Protein AF-A0A820CYP2-F1 (afdb_monomer_lite)

Foldseek 3Di:
DKDFLADPVPRHTQDIDDDDDDDQFQFKDFDADSVRRHTPDMGGHPDSQQGWDDWDDDDQWIWTAGPVGDIDIDRRDPDDDPDD

Structure (mmCIF, N/CA/C/O backbone):
data_AF-A0A820CYP2-F1
#
_entry.id   AF-A0A820CYP2-F1
#
loop_
_atom_site.group_PDB
_atom_site.id
_atom_site.type_symbol
_atom_site.label_atom_id
_atom_site.label_alt_id
_atom_site.label_comp_id
_atom_site.label_asym_id
_atom_site.label_entity_id
_atom_site.label_seq_id
_atom_site.pdbx_PDB_ins_code
_atom_site.Cartn_x
_atom_site.Cartn_y
_atom_site.Cartn_z
_atom_site.occupancy
_atom_site.B_iso_or_equiv
_atom_site.auth_seq_id
_atom_site.auth_comp_id
_atom_site.auth_asym_id
_atom_site.auth_atom_id
_atom_site.pdbx_PDB_model_num
ATOM 1 N N . MET A 1 1 ? 1.241 19.044 -1.874 1.00 55.97 1 MET A N 1
ATOM 2 C CA . MET A 1 1 ? -0.174 18.924 -1.467 1.00 55.97 1 MET A CA 1
ATOM 3 C C . MET A 1 1 ? -0.219 17.817 -0.447 1.00 55.97 1 MET A C 1
ATOM 5 O O . MET A 1 1 ? 0.250 16.733 -0.768 1.00 55.97 1 MET A O 1
ATOM 9 N N . ASP A 1 2 ? -0.729 18.091 0.745 1.00 67.69 2 ASP A N 1
ATOM 10 C CA . ASP A 1 2 ? -0.868 17.070 1.780 1.00 67.69 2 ASP A CA 1
ATOM 11 C C . ASP A 1 2 ? -2.168 16.295 1.554 1.00 67.69 2 ASP A C 1
ATOM 13 O O . ASP A 1 2 ? -3.203 16.886 1.235 1.00 67.69 2 ASP A O 1
ATOM 17 N N . GLN A 1 3 ? -2.110 14.970 1.667 1.00 75.56 3 GLN A N 1
ATOM 18 C CA . GLN A 1 3 ? -3.296 14.115 1.684 1.00 75.56 3 GLN A CA 1
ATOM 19 C C . GLN A 1 3 ? -3.512 13.586 3.098 1.00 75.56 3 GLN A C 1
ATOM 21 O O . GLN A 1 3 ? -2.569 13.458 3.872 1.00 75.56 3 GLN A O 1
ATOM 26 N N . TYR A 1 4 ? -4.755 13.264 3.444 1.00 79.75 4 TYR A N 1
ATOM 27 C CA . TYR A 1 4 ? -5.101 12.787 4.778 1.00 79.75 4 TYR A CA 1
ATOM 28 C C . TYR A 1 4 ? -6.007 11.565 4.684 1.00 79.75 4 TYR A C 1
ATOM 30 O O . TYR A 1 4 ? -6.941 11.535 3.882 1.00 79.75 4 TYR A O 1
ATOM 38 N N . VAL A 1 5 ? -5.749 10.582 5.543 1.00 78.62 5 VAL A N 1
ATOM 39 C CA . VAL A 1 5 ? -6.735 9.569 5.916 1.00 78.62 5 VAL A CA 1
ATOM 40 C C . VAL A 1 5 ? -7.505 10.141 7.095 1.00 78.62 5 VAL A C 1
ATOM 42 O O . VAL A 1 5 ? -6.910 10.470 8.124 1.00 78.62 5 VAL A O 1
ATOM 45 N N . TYR A 1 6 ? -8.816 10.281 6.945 1.00 81.62 6 TYR A N 1
ATOM 46 C CA . TYR A 1 6 ? -9.682 10.819 7.984 1.00 81.62 6 TYR A CA 1
ATOM 47 C C . TYR A 1 6 ? -10.893 9.918 8.196 1.00 81.62 6 TYR A C 1
ATOM 49 O O . TYR A 1 6 ? -11.359 9.229 7.285 1.00 81.62 6 TYR A O 1
ATOM 57 N N . ASN A 1 7 ? -11.405 9.930 9.419 1.00 76.75 7 ASN A N 1
ATOM 58 C CA . ASN A 1 7 ? -12.656 9.285 9.755 1.00 76.75 7 ASN A CA 1
ATOM 59 C C . ASN A 1 7 ? -13.808 10.145 9.222 1.00 76.75 7 ASN A C 1
ATOM 61 O O . ASN A 1 7 ? -14.008 11.270 9.671 1.00 76.75 7 ASN A O 1
ATOM 65 N N . PHE A 1 8 ? -14.587 9.620 8.275 1.00 74.50 8 PHE A N 1
ATOM 66 C CA . PHE A 1 8 ? -15.696 10.368 7.675 1.00 74.50 8 PHE A CA 1
ATOM 67 C C . PHE A 1 8 ? -16.827 10.688 8.670 1.00 74.50 8 PHE A C 1
ATOM 69 O O . PHE A 1 8 ? -17.531 11.678 8.499 1.00 74.50 8 PHE A O 1
ATOM 76 N N . GLN A 1 9 ? -17.018 9.861 9.702 1.00 71.12 9 GLN A N 1
ATOM 77 C CA . GLN A 1 9 ? -18.092 10.041 10.682 1.00 71.12 9 GLN A CA 1
ATOM 78 C C . GLN A 1 9 ? -17.733 11.065 11.760 1.00 71.12 9 GLN A C 1
ATOM 80 O O . GLN A 1 9 ? -18.591 11.852 12.152 1.00 71.12 9 GLN A O 1
ATOM 85 N N . THR A 1 10 ? -16.493 11.046 12.253 1.00 83.19 10 THR A N 1
ATOM 86 C CA . THR A 1 10 ? -16.056 11.933 13.345 1.00 83.19 10 THR A CA 1
ATOM 87 C C . THR A 1 10 ? -15.319 13.175 12.851 1.00 83.19 10 THR A C 1
ATOM 89 O O . THR A 1 10 ? -15.252 14.168 13.566 1.00 83.19 10 THR A O 1
ATOM 92 N N . GLY A 1 11 ? -14.789 13.142 11.626 1.00 81.62 11 GLY A N 1
ATOM 93 C CA . GLY A 1 11 ? -13.935 14.191 11.068 1.00 81.62 11 GLY A CA 1
ATOM 94 C C . GLY A 1 11 ? -12.480 14.123 11.540 1.00 81.62 11 GLY A C 1
ATOM 95 O O . GLY A 1 11 ? -11.675 14.953 11.122 1.00 81.62 11 GLY A O 1
ATOM 96 N N . ASP A 1 12 ? -12.122 13.146 12.379 1.00 83.75 12 ASP A N 1
ATOM 97 C CA . ASP A 1 12 ? -10.770 13.032 12.923 1.00 83.75 12 ASP A CA 1
ATOM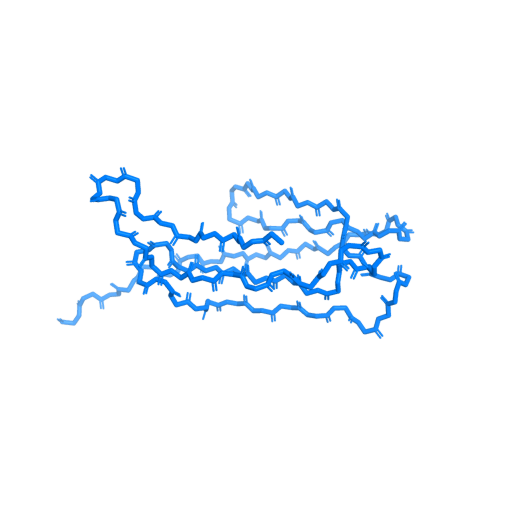 98 C C . ASP A 1 12 ? -9.756 12.684 11.833 1.00 83.75 12 ASP A C 1
ATOM 100 O O . ASP A 1 12 ? -9.968 11.778 11.021 1.00 83.75 12 ASP A O 1
ATOM 104 N N . ILE A 1 13 ? -8.608 13.362 11.851 1.00 85.31 13 ILE A N 1
ATOM 105 C CA . ILE A 1 13 ? -7.461 12.988 11.024 1.00 85.31 13 ILE A CA 1
ATOM 106 C C . ILE A 1 13 ? -6.789 11.782 11.676 1.00 85.31 13 ILE A C 1
ATOM 108 O O . ILE A 1 13 ? -6.260 11.873 12.780 1.00 85.31 13 ILE A O 1
ATOM 112 N N . LEU A 1 14 ? -6.783 10.659 10.965 1.00 82.44 14 LEU A N 1
ATOM 113 C CA . LEU A 1 14 ? -6.150 9.422 11.416 1.00 82.44 14 LEU A CA 1
ATOM 114 C C . LEU A 1 14 ? -4.681 9.370 11.001 1.00 82.44 14 LEU A C 1
ATOM 116 O O . LEU A 1 14 ? -3.838 8.874 11.744 1.00 82.44 14 LEU A O 1
ATOM 120 N N . LYS A 1 15 ? -4.369 9.876 9.801 1.00 80.06 15 LYS A N 1
ATOM 121 C CA . LYS A 1 15 ? -3.008 9.870 9.261 1.00 80.06 15 LYS A CA 1
ATOM 122 C C . LYS A 1 15 ? -2.807 10.984 8.241 1.00 80.06 15 LYS A C 1
ATOM 124 O O . LYS A 1 15 ? -3.617 11.148 7.331 1.00 80.06 15 LYS A O 1
ATOM 129 N N . GLN A 1 16 ? -1.692 11.700 8.347 1.00 81.25 16 GLN A N 1
ATOM 130 C CA . GLN A 1 16 ? -1.207 12.579 7.286 1.00 81.25 16 GLN A CA 1
ATOM 131 C C . GLN A 1 16 ? -0.335 11.778 6.312 1.00 81.25 16 GLN A C 1
ATOM 133 O O . GLN A 1 16 ? 0.558 11.038 6.721 1.00 81.25 16 GLN A O 1
ATOM 138 N N . LEU A 1 17 ? -0.610 11.925 5.020 1.00 72.81 17 LEU A N 1
ATOM 139 C CA . LEU A 1 17 ? 0.153 11.359 3.917 1.00 72.81 17 LEU A CA 1
ATOM 140 C C . LEU A 1 17 ? 0.988 12.473 3.283 1.00 72.81 17 LEU A C 1
ATOM 142 O O . LEU A 1 17 ? 0.459 13.409 2.677 1.00 72.81 17 LEU A O 1
ATOM 146 N N . THR A 1 18 ? 2.304 12.358 3.417 1.00 68.62 18 THR A N 1
ATOM 147 C CA . THR A 1 18 ? 3.249 13.285 2.797 1.00 68.62 18 THR A CA 1
ATOM 148 C C . THR A 1 18 ? 3.465 12.879 1.344 1.00 68.62 18 THR A C 1
ATOM 150 O O . THR A 1 18 ? 4.152 11.897 1.066 1.00 68.62 18 THR A O 1
ATOM 153 N N . LEU A 1 19 ? 2.888 13.627 0.404 1.00 63.12 19 LEU A N 1
ATOM 154 C CA . LEU A 1 19 ? 3.199 13.470 -1.016 1.00 63.12 19 LEU A CA 1
ATOM 155 C C . LEU A 1 19 ? 4.365 14.382 -1.385 1.00 63.12 19 LEU A C 1
ATOM 157 O O . LEU A 1 19 ? 4.243 15.609 -1.360 1.00 63.12 19 LEU A O 1
ATOM 161 N N . THR A 1 20 ? 5.488 13.787 -1.776 1.00 60.66 20 THR A N 1
ATOM 162 C CA . THR A 1 20 ? 6.545 14.525 -2.465 1.00 60.66 20 THR A CA 1
ATOM 163 C C . THR A 1 20 ? 6.064 14.861 -3.879 1.00 60.66 20 THR A C 1
ATOM 165 O O . THR A 1 20 ? 5.432 14.054 -4.559 1.00 60.66 20 THR A O 1
ATOM 168 N N . SER A 1 21 ? 6.265 16.114 -4.286 1.00 57.50 21 SER A N 1
ATOM 169 C CA . SER A 1 21 ? 5.716 16.696 -5.514 1.00 57.50 21 SER A CA 1
ATOM 170 C C . SER A 1 21 ? 5.998 15.855 -6.763 1.00 57.50 21 SER A C 1
ATOM 172 O O . SER A 1 21 ? 7.125 15.441 -7.023 1.00 57.50 21 SER A O 1
ATOM 174 N N . SER A 1 22 ? 4.930 15.664 -7.532 1.00 65.62 22 SER A N 1
ATOM 175 C CA . SER A 1 22 ? 4.755 14.797 -8.694 1.00 65.62 22 SER A CA 1
ATOM 176 C C . SER A 1 22 ? 5.705 15.058 -9.868 1.00 65.62 22 SER A C 1
ATOM 178 O O . SER A 1 22 ? 5.707 16.137 -10.457 1.00 65.62 22 SER A O 1
ATOM 180 N N . SER A 1 23 ? 6.425 14.004 -10.241 1.00 56.47 23 SER A N 1
ATOM 181 C CA . SER A 1 23 ? 6.877 13.627 -11.599 1.00 56.47 23 SER A CA 1
ATOM 182 C C . SER A 1 23 ? 7.552 12.250 -11.553 1.00 56.47 23 SER A C 1
ATOM 184 O O . SER A 1 23 ? 7.703 11.590 -12.576 1.00 56.47 23 SER A O 1
ATOM 186 N N . LEU A 1 24 ? 7.919 11.814 -10.346 1.00 64.12 24 LEU A N 1
ATOM 187 C CA . LEU A 1 24 ? 8.499 10.514 -10.088 1.00 64.12 24 LEU A CA 1
ATOM 188 C C . LEU A 1 24 ? 7.436 9.405 -10.134 1.00 64.12 24 LEU A C 1
ATOM 190 O O . LEU A 1 24 ? 6.287 9.633 -9.737 1.00 64.12 24 LEU A O 1
ATOM 194 N N . PRO A 1 25 ? 7.815 8.210 -10.607 1.00 71.38 25 PRO A N 1
ATOM 195 C CA . PRO A 1 25 ? 6.953 7.041 -10.603 1.00 71.38 25 PRO A CA 1
ATOM 196 C C . PRO A 1 25 ? 6.395 6.745 -9.208 1.00 71.38 25 PRO A C 1
ATOM 198 O O . PRO A 1 25 ? 7.079 6.908 -8.196 1.00 71.38 25 PRO A O 1
ATOM 201 N N . ILE A 1 26 ? 5.151 6.262 -9.147 1.00 78.31 26 ILE A N 1
ATOM 202 C CA . ILE A 1 26 ? 4.588 5.745 -7.897 1.00 78.31 26 ILE A CA 1
ATOM 203 C C . ILE A 1 26 ? 5.251 4.396 -7.635 1.00 78.31 26 ILE A C 1
ATOM 205 O O . ILE A 1 26 ? 4.887 3.380 -8.223 1.00 78.31 26 ILE A O 1
ATOM 209 N N . LEU A 1 27 ? 6.254 4.406 -6.767 1.00 81.00 27 LEU A N 1
ATOM 210 C CA . LEU A 1 27 ? 7.014 3.210 -6.422 1.00 81.00 27 LEU A CA 1
ATOM 211 C C . LEU A 1 27 ? 6.496 2.521 -5.170 1.00 81.00 27 LEU A C 1
ATOM 213 O O . LEU A 1 27 ? 6.882 1.389 -4.942 1.00 81.00 27 LEU A O 1
ATOM 217 N N . THR A 1 28 ? 5.624 3.147 -4.379 1.00 82.81 28 THR A N 1
ATOM 218 C CA . THR A 1 28 ? 5.172 2.581 -3.102 1.00 82.81 28 THR A CA 1
ATOM 219 C C . THR A 1 28 ? 3.654 2.565 -3.021 1.00 82.81 28 THR A C 1
ATOM 221 O O . THR A 1 28 ? 3.000 3.567 -3.306 1.00 82.81 28 THR A O 1
ATOM 224 N N . VAL A 1 29 ? 3.095 1.434 -2.592 1.00 82.19 29 VAL A N 1
ATOM 225 C CA . VAL A 1 29 ? 1.677 1.276 -2.251 1.00 82.19 29 VAL A CA 1
ATOM 226 C C . VAL A 1 29 ? 1.581 0.795 -0.810 1.00 82.19 29 VAL A C 1
ATOM 228 O O . VAL A 1 29 ? 2.176 -0.217 -0.442 1.00 82.19 29 VAL A O 1
ATOM 231 N N . THR A 1 30 ? 0.787 1.503 -0.011 1.00 83.44 30 THR A N 1
ATOM 232 C CA . THR A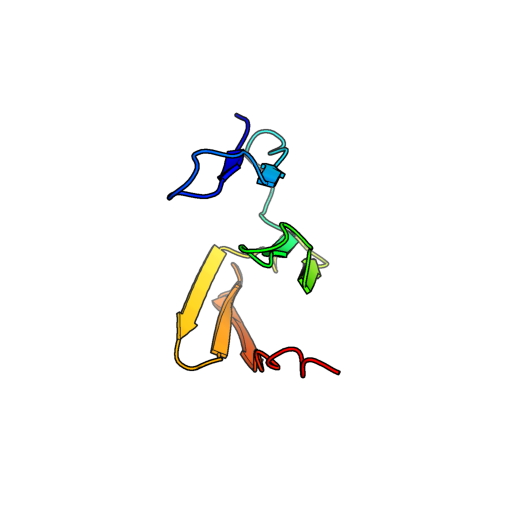 1 30 ? 0.510 1.156 1.385 1.00 83.44 30 THR A CA 1
ATOM 233 C C . THR A 1 30 ? -0.986 0.942 1.579 1.00 83.44 30 THR A C 1
ATOM 235 O O . THR A 1 30 ? -1.802 1.771 1.179 1.00 83.44 30 THR A O 1
ATOM 238 N N . 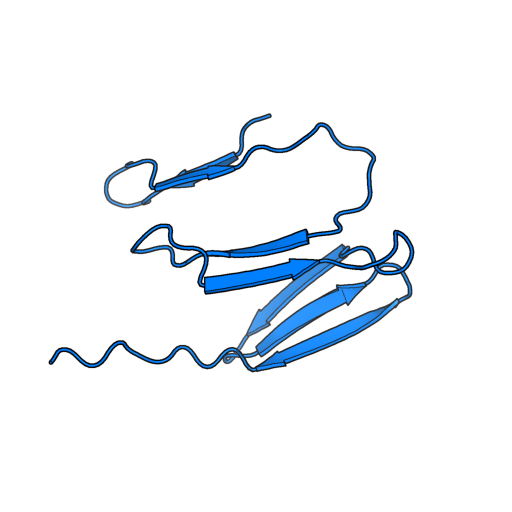VAL A 1 31 ? -1.342 -0.173 2.213 1.00 81.81 31 VAL A N 1
ATOM 239 C CA . VAL A 1 31 ? -2.691 -0.480 2.688 1.00 81.81 31 VAL A CA 1
ATOM 240 C C . VAL A 1 31 ? -2.766 -0.112 4.163 1.00 81.81 31 VAL A C 1
ATOM 242 O O . VAL A 1 31 ? -1.995 -0.620 4.979 1.00 81.81 31 VAL A O 1
ATOM 245 N N . VAL A 1 32 ? -3.716 0.756 4.495 1.00 81.06 32 VAL A N 1
ATOM 246 C CA . VAL A 1 32 ? -3.912 1.293 5.844 1.00 81.06 32 VAL A CA 1
ATOM 247 C C . VAL A 1 32 ? -5.228 0.769 6.408 1.00 81.06 32 VAL A C 1
ATOM 249 O O . VAL A 1 32 ? -6.249 0.768 5.719 1.00 81.06 32 VAL A O 1
ATOM 252 N N . ASP A 1 33 ? -5.214 0.337 7.665 1.00 77.12 33 ASP A N 1
ATOM 253 C CA . ASP A 1 33 ? -6.426 0.066 8.431 1.00 77.12 33 ASP A CA 1
ATOM 254 C C . ASP A 1 33 ? -7.123 1.397 8.720 1.00 77.12 33 ASP A C 1
ATOM 256 O O . ASP A 1 33 ? -6.616 2.229 9.470 1.00 77.12 33 ASP A O 1
ATOM 260 N N . ILE A 1 34 ? -8.298 1.599 8.129 1.00 72.31 34 ILE A N 1
ATOM 261 C CA . ILE A 1 34 ? -9.060 2.842 8.276 1.00 72.31 34 ILE A CA 1
ATOM 262 C C . ILE A 1 34 ? -9.605 3.061 9.693 1.00 72.31 34 ILE A C 1
ATOM 264 O O . ILE A 1 34 ? -9.964 4.179 10.033 1.00 72.31 34 ILE A O 1
ATOM 268 N N . ILE A 1 35 ? -9.689 2.025 10.529 1.00 75.06 35 ILE A N 1
ATOM 269 C CA . ILE A 1 35 ? -10.173 2.159 11.906 1.00 75.06 35 ILE A CA 1
ATOM 270 C C . ILE A 1 35 ? -9.057 2.664 12.815 1.00 75.06 35 ILE A C 1
ATOM 272 O O . ILE A 1 35 ? -9.292 3.513 13.671 1.00 75.06 35 ILE A O 1
ATOM 276 N N . THR A 1 36 ? -7.846 2.134 12.645 1.00 76.50 36 THR A N 1
ATOM 277 C CA . THR A 1 36 ? -6.714 2.416 13.541 1.00 76.50 36 THR A CA 1
ATOM 278 C C . THR A 1 36 ? -5.692 3.392 12.962 1.00 76.50 36 THR A C 1
ATOM 280 O O . THR A 1 36 ? -4.859 3.903 13.702 1.00 76.50 36 THR A O 1
ATOM 283 N N . GLY A 1 37 ? -5.722 3.638 11.651 1.00 72.88 37 GLY A N 1
ATOM 284 C CA . GLY A 1 37 ? -4.691 4.382 10.923 1.00 72.88 37 GLY A CA 1
ATOM 285 C C . GLY A 1 37 ? -3.381 3.608 10.733 1.00 72.88 37 GLY A C 1
ATOM 286 O O . GLY A 1 37 ? -2.404 4.178 10.248 1.00 72.88 37 GLY A O 1
ATOM 287 N N . THR A 1 38 ? -3.337 2.326 11.114 1.00 81.38 38 THR A N 1
ATOM 288 C CA . THR A 1 38 ? -2.110 1.516 11.096 1.00 81.38 38 THR A CA 1
ATOM 289 C C . THR A 1 38 ? -1.813 0.987 9.698 1.00 81.38 38 THR A C 1
ATOM 291 O O . THR A 1 38 ? -2.716 0.531 8.995 1.00 81.38 38 THR A O 1
ATOM 294 N N . ASP A 1 39 ? -0.538 0.968 9.313 1.00 83.81 39 ASP A N 1
ATOM 295 C CA . ASP A 1 39 ? -0.104 0.334 8.067 1.00 83.81 39 ASP A CA 1
ATOM 296 C C . ASP A 1 39 ? -0.191 -1.185 8.206 1.00 83.81 39 ASP A C 1
ATOM 298 O O . ASP A 1 39 ? 0.491 -1.796 9.027 1.00 83.81 39 ASP A O 1
ATOM 302 N N . VAL A 1 40 ? -1.062 -1.796 7.407 1.00 81.75 40 VAL A N 1
ATOM 303 C CA . VAL A 1 40 ? -1.284 -3.248 7.396 1.00 81.75 40 VAL A CA 1
ATOM 304 C C . VAL A 1 40 ? -0.311 -3.917 6.440 1.00 81.75 40 VAL A C 1
ATOM 306 O O . VAL A 1 40 ? 0.125 -5.045 6.665 1.00 81.75 40 VAL A O 1
ATOM 309 N N . PHE A 1 41 ? 0.004 -3.230 5.346 1.00 81.31 41 PHE A N 1
ATOM 310 C CA . PHE A 1 41 ? 0.831 -3.771 4.291 1.00 81.31 41 PHE A CA 1
ATOM 311 C C . PHE A 1 41 ? 1.485 -2.641 3.478 1.00 81.31 41 PHE A C 1
ATOM 313 O O . PHE A 1 41 ? 0.803 -1.685 3.119 1.00 81.31 41 PHE A O 1
ATOM 320 N N . THR A 1 42 ? 2.770 -2.774 3.138 1.00 84.38 42 THR A N 1
ATOM 321 C CA . THR A 1 42 ? 3.487 -1.839 2.251 1.00 84.38 42 THR A CA 1
ATOM 322 C C . THR A 1 42 ? 4.308 -2.614 1.229 1.00 84.38 42 THR A C 1
ATOM 324 O O . THR A 1 42 ? 5.095 -3.483 1.599 1.00 84.38 42 THR A O 1
ATOM 327 N N . THR A 1 43 ? 4.134 -2.286 -0.052 1.00 83.12 43 THR A N 1
ATOM 328 C CA . THR A 1 43 ? 4.947 -2.801 -1.159 1.00 83.12 43 THR A CA 1
ATOM 329 C C . THR A 1 43 ? 5.658 -1.659 -1.849 1.00 83.12 43 THR A C 1
ATOM 331 O O . THR A 1 43 ? 5.093 -0.573 -2.007 1.00 83.12 43 THR A O 1
ATOM 334 N N . THR A 1 44 ? 6.880 -1.938 -2.285 1.00 85.62 44 THR A N 1
ATOM 335 C CA . THR A 1 44 ? 7.711 -0.993 -3.012 1.00 85.62 44 THR A CA 1
ATOM 336 C C . THR A 1 44 ? 8.235 -1.673 -4.268 1.00 85.62 44 THR A C 1
ATOM 338 O O . THR A 1 44 ? 8.855 -2.733 -4.189 1.00 85.62 44 THR A O 1
ATOM 341 N N . SER A 1 45 ? 7.988 -1.069 -5.425 1.00 82.50 45 SER A N 1
ATOM 342 C CA . SER A 1 45 ? 8.644 -1.432 -6.671 1.00 82.50 45 SER A CA 1
ATOM 343 C C . SER A 1 45 ? 10.136 -1.107 -6.593 1.00 82.50 45 SER A C 1
ATOM 345 O O . SER A 1 45 ? 10.537 -0.062 -6.080 1.00 82.50 45 SER A O 1
ATOM 347 N N . LEU A 1 46 ? 10.963 -2.000 -7.134 1.00 78.00 46 LEU A N 1
ATOM 348 C CA . LEU A 1 46 ? 12.418 -1.847 -7.164 1.00 78.00 46 LEU A CA 1
ATOM 349 C C . LEU A 1 46 ? 12.912 -1.012 -8.357 1.00 78.00 46 LEU A C 1
ATOM 351 O O . LEU A 1 46 ? 14.101 -0.703 -8.420 1.00 78.00 46 LEU A O 1
ATOM 355 N N . SER A 1 47 ? 12.037 -0.666 -9.309 1.00 81.31 47 SER A N 1
ATOM 356 C CA . SER A 1 47 ? 12.403 0.133 -10.481 1.00 81.31 47 SER A CA 1
ATOM 357 C C . SER A 1 47 ? 11.247 0.965 -11.041 1.00 81.31 47 SER A C 1
ATOM 359 O O . SER A 1 47 ? 10.069 0.621 -10.914 1.00 81.31 47 SER A O 1
ATOM 361 N N . ASP A 1 48 ? 11.605 2.042 -11.737 1.00 80.25 48 ASP A N 1
ATOM 362 C CA . ASP A 1 48 ? 10.668 2.946 -12.414 1.00 80.25 48 ASP A CA 1
ATOM 363 C C . ASP A 1 48 ? 9.820 2.228 -13.480 1.00 80.25 48 ASP A C 1
ATOM 365 O O . ASP A 1 48 ? 8.638 2.533 -13.660 1.00 80.25 48 ASP A O 1
ATOM 369 N N . GLU A 1 49 ? 10.390 1.208 -14.130 1.00 81.12 49 GLU A N 1
ATOM 370 C CA . GLU A 1 49 ? 9.714 0.353 -15.118 1.00 81.12 49 GLU A CA 1
ATOM 371 C C . GLU A 1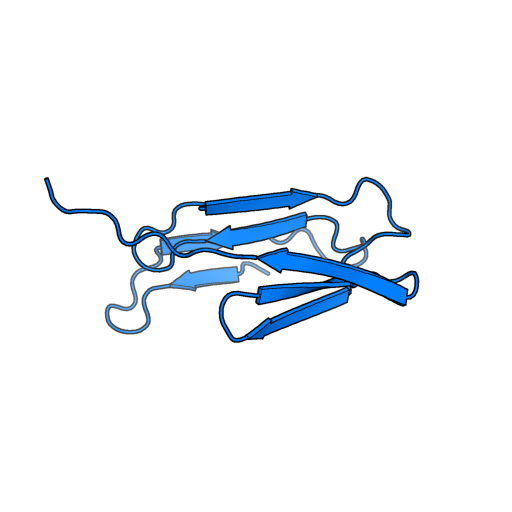 49 ? 8.626 -0.543 -14.506 1.00 81.12 49 GLU A C 1
ATOM 373 O O . GLU A 1 49 ? 7.753 -1.044 -15.212 1.00 81.12 49 GLU A O 1
ATOM 378 N N . GLN A 1 50 ? 8.651 -0.735 -13.189 1.00 81.19 50 GLN A N 1
ATOM 379 C CA . GLN A 1 50 ? 7.642 -1.473 -12.429 1.00 81.19 50 GLN A CA 1
ATOM 380 C C . GLN A 1 50 ? 6.821 -0.535 -11.539 1.00 81.19 50 GLN A C 1
ATOM 382 O O . GLN A 1 50 ? 6.257 -0.944 -10.530 1.00 81.19 50 GLN A O 1
ATOM 387 N N . SER A 1 51 ? 6.756 0.749 -11.884 1.00 85.19 51 SER A N 1
ATOM 388 C CA . SER A 1 51 ? 5.932 1.693 -11.141 1.00 85.19 51 SER A CA 1
ATOM 389 C C . SER A 1 51 ? 4.443 1.363 -11.233 1.00 85.19 51 SER A C 1
ATOM 391 O O . SER A 1 51 ? 3.934 0.891 -12.256 1.00 85.19 51 SER A O 1
ATOM 393 N N . PHE A 1 52 ? 3.744 1.608 -10.130 1.00 86.25 52 PHE A N 1
ATOM 394 C CA . PHE A 1 52 ? 2.332 1.307 -9.964 1.00 86.25 52 PHE A CA 1
ATOM 395 C C . PHE A 1 52 ? 1.486 2.358 -10.689 1.00 86.25 52 PHE A C 1
ATOM 397 O O . PHE A 1 52 ? 1.629 3.555 -10.446 1.00 86.25 52 PHE A O 1
ATOM 404 N N . ASN A 1 53 ? 0.581 1.929 -11.572 1.00 85.00 53 ASN A N 1
ATOM 405 C CA . ASN A 1 53 ? -0.268 2.843 -12.348 1.00 85.00 53 ASN A CA 1
ATOM 406 C C . ASN A 1 53 ? -1.772 2.658 -12.107 1.00 85.00 53 ASN A C 1
ATOM 408 O O . ASN A 1 53 ? -2.554 3.572 -12.370 1.00 85.00 53 ASN A O 1
ATOM 412 N N . LYS A 1 54 ? -2.194 1.482 -11.635 1.00 85.12 54 LYS A N 1
ATOM 413 C CA . LYS A 1 54 ? -3.602 1.123 -11.451 1.00 85.12 54 LYS A CA 1
ATOM 414 C C . LYS A 1 54 ? -3.767 0.284 -10.198 1.00 85.12 54 LYS A C 1
ATOM 416 O O . LYS A 1 54 ? -2.955 -0.590 -9.912 1.00 85.12 54 LYS A O 1
ATOM 421 N N . LEU A 1 55 ? -4.866 0.521 -9.492 1.00 88.12 55 LEU A N 1
ATOM 422 C CA . LEU A 1 55 ? -5.259 -0.238 -8.313 1.00 88.12 55 LEU A CA 1
ATOM 423 C C . LEU A 1 55 ? -6.703 -0.695 -8.485 1.00 88.12 55 LEU A C 1
ATOM 425 O O . LEU A 1 55 ? -7.588 0.113 -8.769 1.00 88.12 55 LEU A O 1
ATOM 429 N N . PHE A 1 56 ? -6.937 -1.990 -8.309 1.00 87.69 56 PHE A N 1
ATOM 430 C CA . PHE A 1 56 ? -8.272 -2.569 -8.287 1.00 87.69 56 PHE A CA 1
ATOM 431 C C . PHE A 1 56 ? -8.395 -3.513 -7.098 1.00 87.69 56 PHE A C 1
ATOM 433 O O . PHE A 1 56 ? -7.556 -4.389 -6.904 1.00 87.69 56 PHE A O 1
ATOM 440 N N . TYR A 1 57 ? -9.457 -3.355 -6.315 1.00 86.38 57 TYR A N 1
ATOM 441 C CA . TYR A 1 57 ? -9.758 -4.241 -5.201 1.00 86.38 57 TYR A CA 1
ATOM 442 C C . TYR A 1 57 ? -11.170 -4.798 -5.345 1.00 86.38 57 TYR A C 1
ATOM 444 O O . TYR A 1 57 ? -12.130 -4.042 -5.485 1.00 86.38 57 TYR A O 1
ATOM 452 N N . SER A 1 58 ? -11.298 -6.122 -5.304 1.00 82.69 58 SER A N 1
ATOM 453 C CA . SER A 1 58 ? -12.592 -6.803 -5.284 1.00 82.69 58 SER A CA 1
ATOM 454 C C . SER A 1 58 ? -12.465 -8.185 -4.659 1.00 82.69 58 SER A C 1
ATOM 456 O O . SER A 1 58 ? -11.462 -8.868 -4.860 1.00 82.69 58 SER A O 1
ATOM 458 N N . SER A 1 59 ? -13.482 -8.608 -3.905 1.00 84.50 59 SER A N 1
ATOM 459 C CA . SER A 1 59 ? -13.585 -9.962 -3.341 1.00 84.50 59 SER A CA 1
ATOM 460 C C . SER A 1 59 ? -12.292 -10.457 -2.669 1.00 84.50 59 SER A C 1
ATOM 462 O O . SER A 1 59 ? -11.836 -11.563 -2.953 1.00 84.50 59 SER A O 1
ATOM 464 N N . GLN A 1 60 ? -11.687 -9.642 -1.792 1.00 83.75 60 GLN A N 1
ATOM 465 C CA . GLN A 1 60 ? -10.429 -9.961 -1.085 1.00 83.75 60 GLN A CA 1
ATOM 466 C C . GLN A 1 60 ? -9.195 -10.109 -1.990 1.00 83.75 60 GLN A C 1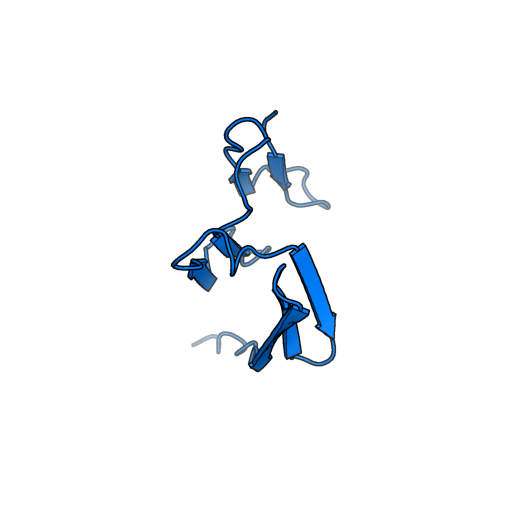
ATOM 468 O O . GLN A 1 60 ? -8.165 -10.630 -1.565 1.00 83.75 60 GLN A O 1
ATOM 473 N N . ARG A 1 61 ? -9.258 -9.635 -3.234 1.00 84.88 61 ARG A N 1
ATOM 474 C CA . ARG A 1 61 ? -8.117 -9.582 -4.147 1.00 84.88 61 ARG A CA 1
ATOM 475 C C . ARG A 1 61 ? -7.752 -8.142 -4.434 1.00 84.88 61 ARG A C 1
ATOM 477 O O . ARG A 1 61 ? -8.600 -7.363 -4.864 1.00 84.88 61 ARG A O 1
ATOM 484 N N . LEU A 1 62 ? -6.488 -7.816 -4.211 1.00 87.19 62 LEU A N 1
ATOM 485 C CA . LEU A 1 62 ? -5.875 -6.587 -4.683 1.00 87.19 62 LEU A CA 1
ATOM 486 C C . LEU A 1 62 ? -5.118 -6.904 -5.972 1.00 87.19 62 LEU A C 1
ATOM 488 O O . LEU A 1 62 ? -4.290 -7.809 -6.001 1.00 87.19 62 LEU A O 1
ATOM 492 N N . ILE A 1 63 ? -5.430 -6.174 -7.033 1.00 87.56 63 ILE A N 1
ATOM 493 C CA . ILE A 1 63 ? -4.728 -6.223 -8.310 1.00 87.56 63 ILE A CA 1
ATOM 494 C C . ILE A 1 63 ? -4.028 -4.883 -8.482 1.00 87.56 63 ILE A C 1
ATOM 496 O O . ILE A 1 63 ? -4.670 -3.828 -8.445 1.00 87.56 63 ILE A O 1
ATOM 500 N N . ILE A 1 64 ? -2.717 -4.939 -8.675 1.00 88.38 64 ILE A N 1
ATOM 501 C CA . ILE A 1 64 ? -1.872 -3.770 -8.878 1.00 88.38 64 ILE A CA 1
ATOM 502 C C . ILE A 1 64 ? -1.343 -3.833 -10.307 1.00 88.38 64 ILE A C 1
ATOM 504 O O . ILE A 1 64 ? -0.628 -4.764 -10.670 1.00 88.38 64 ILE A O 1
ATOM 508 N N . GLY A 1 65 ? -1.740 -2.871 -11.135 1.00 86.88 65 GLY A N 1
ATOM 509 C CA . GLY A 1 65 ? -1.225 -2.722 -12.492 1.00 86.88 65 GLY A CA 1
ATOM 510 C C . GLY A 1 65 ? 0.102 -1.973 -12.487 1.00 86.88 65 GLY A C 1
ATOM 511 O O . GLY A 1 65 ? 0.247 -0.968 -11.781 1.00 86.88 65 GLY A O 1
ATOM 512 N N . LEU A 1 66 ? 1.049 -2.461 -13.284 1.00 88.38 66 LEU A N 1
ATOM 513 C CA . LEU A 1 66 ? 2.369 -1.870 -13.473 1.00 88.38 66 LEU A CA 1
ATOM 514 C C . LEU A 1 66 ? 2.440 -1.126 -14.815 1.00 88.38 66 LEU A C 1
ATOM 516 O O . LEU A 1 66 ? 1.680 -1.400 -15.752 1.00 88.38 66 LEU A O 1
ATOM 520 N N . ILE A 1 67 ? 3.350 -0.156 -14.923 1.00 87.62 67 ILE A N 1
ATOM 521 C CA . ILE A 1 67 ? 3.521 0.641 -16.147 1.00 87.62 67 ILE A CA 1
ATOM 522 C C . ILE A 1 67 ? 4.038 -0.178 -17.339 1.00 87.62 67 ILE A C 1
ATOM 524 O O . ILE A 1 67 ? 3.667 0.109 -18.475 1.00 87.62 67 ILE A O 1
ATOM 528 N N . ASN A 1 68 ? 4.813 -1.237 -17.090 1.00 86.88 68 ASN A N 1
ATOM 529 C CA . ASN A 1 68 ? 5.279 -2.184 -18.112 1.00 86.88 68 ASN A CA 1
ATOM 530 C C . ASN A 1 68 ? 4.168 -3.105 -18.664 1.00 86.88 68 ASN A C 1
ATOM 532 O O . ASN A 1 68 ? 4.441 -3.956 -19.509 1.00 86.88 68 ASN A O 1
ATOM 536 N N . GLY A 1 69 ? 2.927 -2.960 -18.190 1.00 85.81 69 GLY A N 1
ATOM 537 C CA . GLY A 1 69 ? 1.776 -3.733 -18.645 1.00 85.81 69 GLY A CA 1
ATOM 538 C C . GLY A 1 69 ? 1.563 -5.063 -17.921 1.00 85.81 69 GLY A C 1
ATOM 539 O O . GLY A 1 69 ? 0.571 -5.733 -18.210 1.00 85.81 69 GLY A O 1
ATOM 540 N N . SER A 1 70 ? 2.427 -5.448 -16.976 1.00 89.12 70 SER A N 1
ATOM 541 C CA . SER A 1 70 ? 2.149 -6.579 -16.090 1.00 89.12 70 SER A CA 1
ATOM 542 C C . SER A 1 70 ? 1.269 -6.163 -14.907 1.00 89.12 70 SER A C 1
ATOM 544 O O . SER A 1 70 ? 0.941 -4.989 -14.703 1.00 89.12 70 SER A O 1
ATOM 546 N N . CYS A 1 71 ? 0.831 -7.153 -14.135 1.00 89.38 71 CYS A N 1
ATOM 547 C CA . CYS A 1 71 ? 0.087 -6.919 -12.911 1.00 89.38 71 CYS A CA 1
ATOM 548 C C . CYS A 1 71 ? 0.470 -7.926 -11.837 1.00 89.38 71 CYS A C 1
ATOM 550 O O . CYS A 1 71 ? 0.642 -9.114 -12.124 1.00 89.38 71 CYS A O 1
ATOM 552 N N . ASP A 1 72 ? 0.480 -7.456 -10.598 1.00 85.06 72 ASP A N 1
ATOM 553 C CA . ASP A 1 72 ? 0.576 -8.311 -9.430 1.00 85.06 72 ASP A CA 1
ATOM 554 C C . ASP A 1 72 ? -0.815 -8.545 -8.834 1.00 85.06 72 ASP A C 1
ATOM 556 O O . ASP A 1 72 ? -1.625 -7.621 -8.713 1.00 85.06 72 ASP A O 1
ATOM 560 N N . VAL A 1 73 ? -1.103 -9.794 -8.454 1.00 87.00 73 VAL A N 1
ATOM 561 C CA . VAL A 1 73 ? -2.397 -10.198 -7.878 1.00 87.00 73 VAL A CA 1
ATOM 562 C C . VAL A 1 73 ? -2.202 -10.788 -6.495 1.00 87.00 73 VAL A C 1
ATOM 564 O O . VAL A 1 73 ? -1.492 -11.774 -6.308 1.00 87.00 73 VAL A O 1
ATOM 567 N N . TRP A 1 74 ? -2.823 -10.156 -5.512 1.00 83.25 74 TRP A N 1
ATOM 568 C CA . TRP A 1 74 ? -2.574 -10.402 -4.106 1.00 83.25 74 TRP A CA 1
ATOM 569 C C . TRP A 1 74 ? -3.869 -10.793 -3.407 1.00 83.25 74 TRP A C 1
ATOM 571 O O . TRP A 1 74 ? -4.887 -10.111 -3.524 1.00 83.25 74 TRP A O 1
ATOM 581 N N . ASN A 1 75 ? -3.835 -11.888 -2.648 1.00 83.88 75 ASN A N 1
ATOM 582 C CA . ASN A 1 75 ? -4.971 -12.306 -1.833 1.00 83.88 75 ASN A CA 1
ATOM 583 C C . ASN A 1 75 ? -4.892 -11.617 -0.465 1.00 83.88 75 ASN A C 1
ATOM 585 O O . ASN A 1 75 ? -4.119 -12.025 0.401 1.00 83.88 75 ASN A O 1
ATOM 589 N N . LEU A 1 76 ? -5.707 -10.586 -0.266 1.00 75.44 76 LEU A N 1
ATOM 590 C CA . LEU A 1 76 ? -5.839 -9.884 1.003 1.00 75.44 76 LEU A CA 1
ATOM 591 C C . LEU A 1 76 ? -6.875 -10.5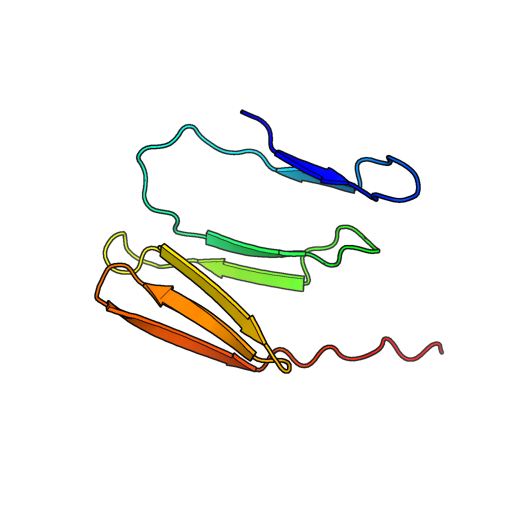93 1.875 1.00 75.44 76 LEU A C 1
ATOM 593 O O . LEU A 1 76 ? -8.067 -10.290 1.821 1.00 75.44 76 LEU A O 1
ATOM 597 N N . ARG A 1 77 ? -6.423 -11.530 2.712 1.00 70.44 77 ARG A N 1
ATOM 598 C CA . ARG A 1 77 ? -7.271 -12.053 3.788 1.00 70.44 77 ARG A CA 1
ATOM 599 C C . ARG A 1 77 ? -7.354 -11.013 4.897 1.00 70.44 77 ARG A C 1
ATOM 601 O O . ARG A 1 77 ? -6.397 -10.821 5.641 1.00 70.44 77 ARG A O 1
ATOM 608 N N . ILE A 1 78 ? -8.505 -10.361 5.013 1.00 66.88 78 ILE A N 1
ATOM 609 C CA . ILE A 1 78 ? -8.820 -9.548 6.186 1.00 66.88 78 ILE A CA 1
ATOM 610 C C . ILE A 1 78 ? -9.143 -10.531 7.310 1.00 66.88 78 ILE A C 1
ATOM 612 O O . ILE A 1 78 ? -10.222 -11.119 7.348 1.00 66.88 78 ILE A O 1
ATOM 616 N N . CYS A 1 79 ? -8.173 -10.779 8.184 1.00 56.22 79 CYS A N 1
ATOM 617 C CA . CYS A 1 79 ? -8.404 -11.565 9.387 1.00 56.22 79 CYS A CA 1
ATOM 618 C C . CYS A 1 79 ? -9.114 -10.672 10.405 1.00 56.22 79 CYS A C 1
ATOM 620 O O . CYS A 1 79 ? -8.532 -9.698 10.883 1.00 56.22 79 CYS A O 1
ATOM 622 N N . GLU A 1 80 ? -10.359 -10.997 10.754 1.00 54.06 80 GLU A N 1
ATOM 623 C CA . GLU A 1 80 ? -11.017 -10.350 11.885 1.00 54.06 80 GLU A CA 1
ATOM 624 C C . GLU A 1 80 ? -10.184 -10.594 13.145 1.00 54.06 80 GLU A C 1
ATOM 626 O O . GLU A 1 80 ? -9.830 -11.731 13.481 1.00 54.06 80 GLU A O 1
ATOM 631 N N . LYS A 1 81 ? -9.834 -9.511 13.841 1.00 51.44 81 LYS A N 1
ATOM 632 C CA . LYS A 1 81 ? -9.121 -9.600 15.111 1.00 51.44 81 LYS A CA 1
ATOM 633 C C . LYS A 1 81 ? -10.050 -10.308 16.100 1.00 51.44 81 LYS A C 1
ATOM 635 O O . LYS A 1 81 ? -11.025 -9.715 16.559 1.00 51.44 81 LYS A O 1
ATOM 640 N N . LYS A 1 82 ? -9.771 -11.579 16.419 1.00 41.72 82 LYS A N 1
ATOM 641 C CA . LYS A 1 82 ? -10.471 -12.292 17.497 1.00 41.72 82 LYS A CA 1
ATOM 642 C C . LYS A 1 82 ? -10.323 -11.463 18.772 1.00 41.72 82 LYS A C 1
ATOM 644 O O . LYS A 1 82 ? -9.203 -11.250 19.233 1.00 41.72 82 LYS A O 1
ATOM 649 N N . LYS A 1 83 ? -11.441 -10.975 19.314 1.00 45.72 83 LYS A N 1
ATOM 650 C CA . LYS A 1 83 ? -11.468 -10.439 20.677 1.00 45.72 83 LYS A CA 1
ATOM 651 C C . LYS A 1 83 ? -11.146 -11.609 21.612 1.00 45.72 83 LYS A C 1
ATOM 653 O O . LYS A 1 83 ? -11.867 -12.606 21.585 1.00 45.72 83 LYS A O 1
ATOM 658 N N . LEU A 1 84 ? -10.013 -11.510 22.307 1.00 45.97 84 LEU A N 1
ATOM 659 C CA . LEU A 1 84 ? -9.673 -12.362 23.448 1.00 45.97 84 LEU A CA 1
ATOM 660 C C . LEU A 1 84 ? -10.544 -11.974 24.643 1.00 45.97 84 LEU A C 1
ATOM 662 O O . LEU A 1 84 ? -10.822 -10.758 24.773 1.00 45.97 84 LEU A O 1
#

pLDDT: mean 77.3, std 11.04, range [41.72, 89.38]

Organism: NCBI:txid392033

Secondary structure (DSSP, 8-state):
-EEEEE-TTT--EEEEEE-PPSSS---EEEEE-TTT--EEEEEE-SSGGG-EEEEEEETTEEEEEETTS-EEEEE---------

Radius of gyration: 14.86 Å; chains: 1; bounding box: 30×31×42 Å

Sequence (84 aa):
MDQYVYNFQTGDILKQLTLTSSSLPILTVTVVDIITGTDVFTTTSLSDEQSFNKLFYSSQRLIIGLINGSCDVWNLRICEKKKL